Protein AF-A0A441TYH3-F1 (afdb_monomer_lite)

Secondary structure (DSSP, 8-state):
-TTS--SGGGHHHHHHHTT-SSHHHHHTTS---HHHHHHHHHHIIIIIHHHHHHHHHT--

Radius of gyration: 15.76 Å; chains: 1; bounding box: 26×32×42 Å

Foldseek 3Di:
DVVPDDCVVCQQVVCVVVVHPDSVVVCVVDDDDPVNVVVVVVVCVVPVVVVVVVVVVPDD

Sequence (60 aa):
YRTGINPQDRLPFLATYLGHRDINSTLVYITVTQDLLHYANERFRAVGAPCLNLGQEARP

Structure (mmCIF, N/CA/C/O backbone):
data_AF-A0A441TYH3-F1
#
_entry.id   AF-A0A441TYH3-F1
#
loop_
_atom_site.group_PDB
_atom_site.id
_atom_site.type_symbol
_atom_site.label_atom_id
_atom_site.label_alt_id
_atom_site.label_comp_id
_atom_site.label_asym_id
_atom_site.label_entity_id
_atom_site.label_seq_id
_atom_site.pdbx_PDB_ins_code
_atom_site.Cartn_x
_atom_site.Cartn_y
_atom_site.Cartn_z
_atom_site.occupancy
_atom_site.B_iso_or_equiv
_atom_site.auth_seq_id
_atom_site.auth_comp_id
_atom_site.auth_asym_id
_atom_site.auth_atom_id
_atom_site.pdbx_PDB_model_num
ATOM 1 N N . TYR A 1 1 ? -10.857 3.529 -7.912 1.00 59.69 1 TYR A N 1
ATOM 2 C CA . TYR A 1 1 ? -11.384 4.409 -6.847 1.00 59.69 1 TYR A CA 1
ATOM 3 C C . TYR A 1 1 ? -12.669 5.112 -7.269 1.00 59.69 1 TYR A C 1
ATOM 5 O O . TYR A 1 1 ? -13.724 4.662 -6.858 1.00 59.69 1 TYR A O 1
ATOM 13 N N . ARG A 1 2 ? -12.632 6.145 -8.131 1.00 68.50 2 ARG A N 1
ATOM 14 C CA . ARG A 1 2 ? -13.847 6.891 -8.546 1.00 68.50 2 ARG A CA 1
ATOM 15 C C . ARG A 1 2 ? -14.816 6.096 -9.424 1.00 68.50 2 ARG A C 1
ATOM 17 O O . ARG A 1 2 ? -16.011 6.329 -9.385 1.00 68.50 2 ARG A O 1
ATOM 24 N N . THR A 1 3 ? -14.303 5.130 -10.173 1.00 83.50 3 THR A N 1
ATOM 25 C CA . THR A 1 3 ? -15.092 4.209 -11.002 1.00 83.50 3 THR A CA 1
ATOM 26 C C . THR A 1 3 ? -15.606 2.991 -10.222 1.00 83.50 3 THR A C 1
ATOM 28 O O . THR A 1 3 ? -15.983 1.998 -10.829 1.00 83.50 3 THR A O 1
ATOM 31 N N . GLY A 1 4 ? -15.543 3.005 -8.883 1.00 84.19 4 GLY A N 1
ATOM 32 C CA . GLY A 1 4 ? -15.951 1.880 -8.026 1.00 84.19 4 GLY A CA 1
ATOM 33 C C . GLY A 1 4 ? -14.986 0.690 -8.015 1.00 84.19 4 GLY A C 1
ATOM 34 O O . GLY A 1 4 ? -15.121 -0.210 -7.196 1.00 84.19 4 GLY A O 1
ATOM 35 N N . ILE A 1 5 ? -13.970 0.693 -8.880 1.00 83.69 5 ILE A N 1
ATOM 36 C CA . ILE A 1 5 ? -12.992 -0.395 -8.943 1.00 83.69 5 ILE A CA 1
ATOM 37 C C . ILE A 1 5 ? -12.115 -0.367 -7.693 1.00 83.69 5 ILE A C 1
ATOM 39 O O . ILE A 1 5 ? -11.501 0.672 -7.390 1.00 83.69 5 ILE A O 1
ATOM 43 N N . ASN A 1 6 ? -12.045 -1.515 -7.016 1.00 80.44 6 ASN A N 1
ATOM 44 C CA . ASN A 1 6 ? -11.193 -1.733 -5.861 1.00 80.44 6 ASN A CA 1
ATOM 45 C C . ASN A 1 6 ? -9.719 -1.548 -6.273 1.00 80.44 6 ASN A C 1
ATOM 47 O O . ASN A 1 6 ? -9.215 -2.277 -7.129 1.00 80.44 6 ASN A O 1
ATOM 51 N N . PRO A 1 7 ? -9.016 -0.545 -5.722 1.00 76.44 7 PRO A N 1
ATOM 52 C CA . PRO A 1 7 ? -7.624 -0.291 -6.077 1.00 76.44 7 PRO A CA 1
ATOM 53 C C . PRO A 1 7 ? -6.691 -1.432 -5.656 1.00 76.44 7 PRO A C 1
ATOM 55 O O . PRO A 1 7 ? -5.672 -1.617 -6.314 1.00 76.44 7 PRO A O 1
ATOM 58 N N . GLN A 1 8 ? -7.038 -2.198 -4.612 1.00 80.38 8 GLN A N 1
ATOM 59 C CA . GLN A 1 8 ? -6.199 -3.293 -4.113 1.00 80.38 8 GLN A CA 1
ATOM 60 C C . GLN A 1 8 ? -5.953 -4.348 -5.191 1.00 80.38 8 GLN A C 1
ATOM 62 O O . GLN A 1 8 ? -4.819 -4.776 -5.386 1.00 80.38 8 GLN A O 1
ATOM 67 N N . ASP A 1 9 ? -6.982 -4.671 -5.973 1.00 84.31 9 ASP A N 1
ATOM 68 C CA . ASP A 1 9 ? -6.905 -5.672 -7.043 1.00 84.31 9 ASP A CA 1
ATOM 69 C C . ASP A 1 9 ? -5.956 -5.244 -8.176 1.00 84.31 9 ASP A C 1
ATOM 71 O O . ASP A 1 9 ? -5.519 -6.060 -8.985 1.00 84.31 9 ASP A O 1
ATOM 75 N N . ARG A 1 10 ? -5.618 -3.949 -8.244 1.00 82.44 10 ARG A N 1
ATOM 76 C CA . ARG A 1 10 ? -4.716 -3.385 -9.254 1.00 82.44 10 ARG A CA 1
ATOM 77 C C . ARG A 1 10 ? -3.278 -3.223 -8.775 1.00 82.44 10 ARG A C 1
ATOM 79 O O . ARG A 1 10 ? -2.392 -3.056 -9.611 1.00 82.44 10 ARG A O 1
ATOM 86 N N . LEU A 1 11 ? -3.027 -3.2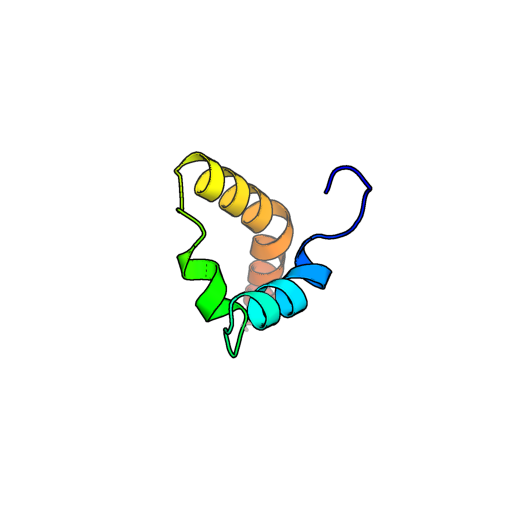73 -7.468 1.00 82.38 11 LEU A N 1
ATOM 87 C CA . LEU A 1 11 ? -1.685 -3.065 -6.924 1.00 82.38 11 LEU A CA 1
ATOM 88 C C . LEU A 1 11 ? -0.651 -4.104 -7.389 1.00 82.38 11 LEU A C 1
ATOM 90 O O . LEU A 1 11 ? 0.477 -3.689 -7.651 1.00 82.38 11 LEU A O 1
ATOM 94 N N . PRO A 1 12 ? -0.986 -5.396 -7.585 1.00 83.81 12 PRO A N 1
ATOM 95 C CA . PRO A 1 12 ? -0.035 -6.350 -8.154 1.00 83.81 12 PRO A CA 1
ATOM 96 C C . PRO A 1 12 ? 0.448 -5.949 -9.556 1.00 83.81 12 PRO A C 1
ATOM 98 O O . PRO A 1 12 ? 1.643 -5.995 -9.832 1.00 83.81 12 PRO A O 1
ATOM 101 N N . PHE A 1 13 ? -0.456 -5.470 -10.419 1.00 84.44 13 PHE A N 1
ATOM 102 C CA . PHE A 1 13 ? -0.097 -4.999 -11.762 1.00 84.44 13 PHE A CA 1
ATOM 103 C C . PHE A 1 13 ? 0.790 -3.755 -11.714 1.00 84.44 13 PHE A C 1
ATOM 105 O O . PHE A 1 13 ? 1.740 -3.642 -12.487 1.00 84.44 13 PHE A O 1
ATOM 112 N N . LEU A 1 14 ? 0.496 -2.832 -10.794 1.00 81.19 14 LEU A N 1
ATOM 113 C CA . LEU A 1 14 ? 1.325 -1.650 -10.577 1.00 81.19 14 LEU A CA 1
ATOM 114 C C . LEU A 1 14 ? 2.736 -2.036 -10.110 1.00 81.19 14 LEU A C 1
ATOM 116 O O . LEU A 1 14 ? 3.706 -1.478 -10.611 1.00 81.19 14 LEU A O 1
ATOM 120 N N . ALA A 1 15 ? 2.856 -3.011 -9.205 1.00 81.69 15 ALA A N 1
ATOM 121 C CA . ALA A 1 15 ? 4.147 -3.511 -8.745 1.00 81.69 15 ALA A CA 1
ATOM 122 C C . ALA A 1 15 ? 4.975 -4.076 -9.908 1.00 81.69 15 ALA A C 1
ATOM 124 O O . ALA A 1 15 ? 6.118 -3.668 -10.096 1.00 81.69 15 ALA A O 1
ATOM 125 N N . THR A 1 16 ? 4.378 -4.929 -10.748 1.00 82.44 16 THR A N 1
ATOM 126 C CA . THR A 1 16 ? 5.043 -5.451 -11.952 1.00 82.44 16 THR A CA 1
ATOM 127 C C . THR A 1 16 ? 5.456 -4.334 -12.911 1.00 82.44 16 THR A C 1
ATOM 129 O O . THR A 1 16 ? 6.578 -4.351 -13.411 1.00 82.44 16 THR A O 1
ATOM 132 N N . TYR A 1 17 ? 4.587 -3.345 -13.144 1.00 83.69 17 TYR A N 1
ATOM 133 C CA . TYR A 1 17 ? 4.890 -2.202 -14.011 1.00 83.69 17 TYR A CA 1
ATOM 134 C C . TYR A 1 17 ? 6.087 -1.381 -13.510 1.00 83.69 17 TYR A C 1
ATOM 136 O O . TYR A 1 17 ? 6.902 -0.929 -14.308 1.00 83.69 17 TYR A O 1
ATOM 144 N N . LEU A 1 18 ? 6.228 -1.224 -12.193 1.00 81.75 18 LEU A N 1
ATOM 145 C CA . LEU A 1 18 ? 7.357 -0.529 -11.567 1.00 81.75 18 LEU A CA 1
ATOM 146 C C . LEU A 1 18 ? 8.637 -1.384 -11.493 1.00 81.75 18 LEU A C 1
ATOM 148 O O . LEU A 1 18 ? 9.659 -0.907 -11.010 1.00 81.75 18 LEU A O 1
ATOM 152 N N . GLY A 1 19 ? 8.604 -2.634 -11.965 1.00 82.38 19 GLY A N 1
ATOM 153 C CA . GLY A 1 19 ? 9.733 -3.564 -11.887 1.00 82.38 19 GLY A CA 1
ATOM 154 C C . GLY A 1 19 ? 9.904 -4.221 -10.515 1.00 82.38 19 GLY A C 1
ATOM 155 O O . GLY A 1 19 ? 10.940 -4.824 -10.242 1.00 82.38 19 GLY A O 1
ATOM 156 N N . HIS A 1 20 ? 8.901 -4.129 -9.642 1.00 85.75 20 HIS A N 1
ATOM 157 C CA . HIS A 1 20 ? 8.924 -4.764 -8.333 1.00 85.75 20 HIS A CA 1
ATOM 158 C C . HIS A 1 20 ? 8.462 -6.219 -8.391 1.00 85.75 20 HIS A C 1
ATOM 160 O O . HIS A 1 20 ? 7.506 -6.576 -9.082 1.00 85.75 20 HIS A O 1
ATOM 166 N N . ARG A 1 21 ? 9.120 -7.060 -7.588 1.00 77.25 21 ARG A N 1
ATOM 167 C CA . ARG A 1 21 ? 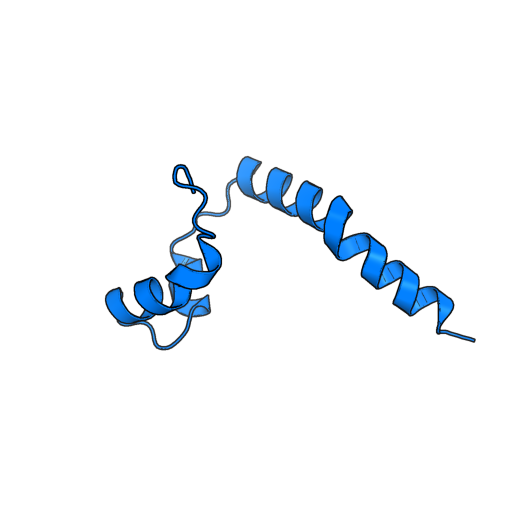8.785 -8.482 -7.437 1.00 77.25 21 ARG A CA 1
ATOM 168 C C . ARG A 1 21 ? 7.496 -8.701 -6.646 1.00 77.25 21 ARG A C 1
ATOM 170 O O . ARG A 1 21 ? 6.822 -9.710 -6.833 1.00 77.25 21 ARG A O 1
ATOM 177 N N . ASP A 1 22 ? 7.179 -7.773 -5.753 1.00 76.00 22 ASP A N 1
ATOM 178 C CA . ASP A 1 22 ? 6.056 -7.861 -4.835 1.00 76.00 22 ASP A CA 1
ATOM 179 C C . ASP A 1 22 ? 5.505 -6.471 -4.476 1.00 76.00 22 ASP A C 1
ATOM 181 O O . ASP A 1 22 ? 6.144 -5.433 -4.668 1.00 76.00 22 ASP A O 1
ATOM 185 N N . ILE A 1 23 ? 4.291 -6.457 -3.931 1.00 72.06 23 ILE A N 1
ATOM 186 C CA . ILE A 1 23 ? 3.585 -5.231 -3.560 1.00 72.06 23 ILE A CA 1
ATOM 187 C C . ILE A 1 23 ? 4.305 -4.416 -2.478 1.00 72.06 23 ILE A C 1
ATOM 189 O O . ILE A 1 23 ? 4.229 -3.190 -2.515 1.00 72.06 23 ILE A O 1
ATOM 193 N N . ASN A 1 24 ? 5.039 -5.044 -1.550 1.00 77.38 24 ASN A N 1
ATOM 194 C CA . ASN A 1 24 ? 5.687 -4.328 -0.445 1.00 77.38 24 ASN A CA 1
ATOM 195 C C . ASN A 1 24 ? 6.801 -3.418 -0.956 1.00 77.38 24 ASN A C 1
ATOM 197 O O . ASN A 1 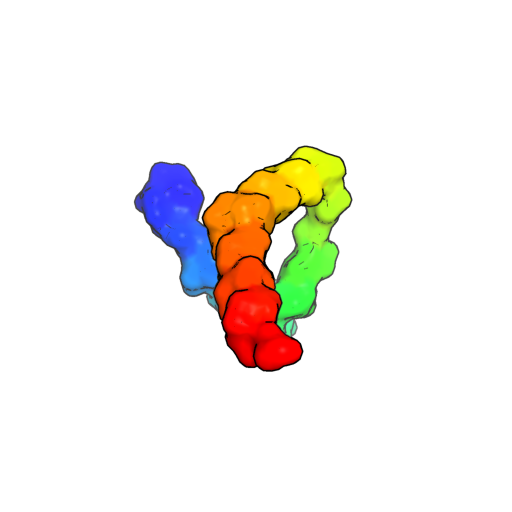24 ? 6.961 -2.305 -0.463 1.00 77.38 24 ASN A O 1
ATOM 201 N N . SER A 1 25 ? 7.483 -3.836 -2.022 1.00 70.06 25 SER A N 1
ATOM 202 C CA . SER A 1 25 ? 8.462 -3.008 -2.729 1.00 70.06 25 SER A CA 1
ATOM 203 C C . SER A 1 25 ? 7.823 -1.760 -3.376 1.00 70.06 25 SER A C 1
ATOM 205 O O . SER A 1 25 ? 8.496 -0.759 -3.596 1.00 70.06 25 SER A O 1
ATOM 207 N N . THR A 1 26 ? 6.503 -1.766 -3.612 1.00 68.62 26 THR A N 1
ATOM 208 C CA . THR A 1 26 ? 5.731 -0.603 -4.102 1.00 68.62 26 THR A CA 1
ATOM 209 C C . THR A 1 26 ? 5.239 0.299 -2.971 1.00 68.62 26 THR A C 1
ATOM 211 O O . THR A 1 26 ? 5.082 1.502 -3.173 1.00 68.62 26 THR A O 1
ATOM 214 N N . LEU A 1 27 ? 5.024 -0.246 -1.769 1.00 70.75 27 LEU A N 1
ATOM 215 C CA . LEU A 1 27 ? 4.562 0.525 -0.608 1.00 70.75 27 LEU A CA 1
ATOM 216 C C . LEU A 1 27 ? 5.567 1.604 -0.180 1.00 70.75 27 LEU A C 1
ATOM 218 O O . LEU A 1 27 ? 5.153 2.614 0.378 1.00 70.75 27 LEU A O 1
ATOM 222 N N . VAL A 1 28 ? 6.854 1.443 -0.513 1.00 66.88 2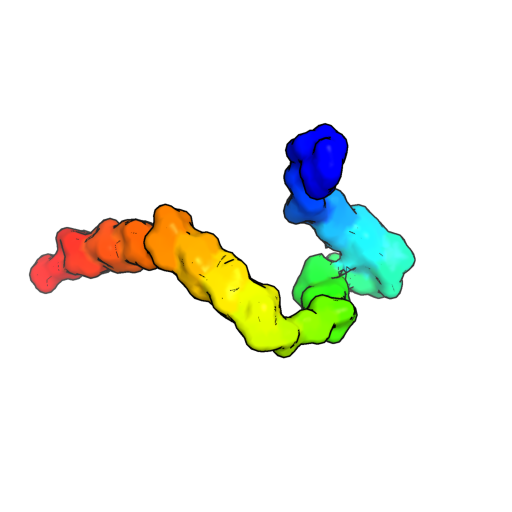8 VAL A N 1
ATOM 223 C CA . VAL A 1 28 ? 7.907 2.453 -0.287 1.00 66.88 28 VAL A CA 1
ATOM 224 C C . VAL A 1 28 ? 7.592 3.790 -0.977 1.00 66.88 28 VAL A C 1
ATOM 226 O O . VAL A 1 28 ? 7.996 4.843 -0.494 1.00 66.88 28 VAL A O 1
ATOM 229 N N . TYR A 1 29 ? 6.820 3.775 -2.068 1.00 66.19 29 TYR A N 1
ATOM 230 C CA . TYR A 1 29 ? 6.419 4.989 -2.789 1.00 66.19 29 TYR A CA 1
ATOM 231 C C . TYR A 1 29 ? 5.220 5.706 -2.164 1.00 66.19 29 TYR A C 1
ATOM 233 O O . TYR A 1 29 ? 4.851 6.795 -2.605 1.00 66.19 29 TYR A O 1
ATOM 241 N N . ILE A 1 30 ? 4.597 5.117 -1.144 1.00 72.69 30 ILE A N 1
ATOM 242 C CA . ILE A 1 30 ? 3.504 5.748 -0.418 1.00 72.69 30 ILE A CA 1
ATOM 243 C C . ILE A 1 30 ? 4.112 6.507 0.757 1.00 72.69 30 ILE A C 1
ATOM 245 O O . ILE A 1 30 ? 4.477 5.927 1.778 1.00 72.69 30 ILE A O 1
ATOM 249 N N . THR A 1 31 ? 4.204 7.830 0.631 1.00 79.94 31 THR A N 1
ATOM 250 C CA . THR A 1 31 ? 4.522 8.681 1.779 1.00 79.94 31 THR A CA 1
ATOM 251 C C . THR A 1 31 ? 3.409 8.552 2.817 1.00 79.94 31 THR A C 1
ATOM 253 O O . THR A 1 31 ? 2.261 8.918 2.560 1.00 79.94 31 THR A O 1
ATOM 256 N N . VAL A 1 32 ? 3.744 8.036 4.000 1.00 80.44 32 VAL A N 1
ATOM 257 C CA . VAL A 1 32 ? 2.797 7.922 5.114 1.00 80.44 32 VAL A CA 1
ATOM 258 C C . VAL A 1 32 ? 2.614 9.296 5.751 1.00 80.44 32 VAL A C 1
ATOM 260 O O . VAL A 1 32 ? 3.389 9.714 6.608 1.00 80.44 32 VAL A O 1
ATOM 263 N N . THR A 1 33 ? 1.594 10.022 5.304 1.00 88.06 33 THR A N 1
ATOM 264 C CA . THR A 1 33 ? 1.189 11.291 5.917 1.00 88.06 33 THR A CA 1
ATOM 265 C C . THR A 1 33 ? 0.342 11.050 7.168 1.00 88.06 33 THR A C 1
ATOM 267 O O . THR A 1 33 ? -0.206 9.962 7.368 1.00 88.06 33 THR A O 1
ATOM 270 N N . GLN A 1 34 ? 0.197 12.077 8.013 1.00 88.12 34 GLN A N 1
ATOM 271 C CA . GLN A 1 34 ? -0.669 12.009 9.197 1.00 88.12 34 GLN A CA 1
ATOM 272 C C . GLN A 1 34 ? -2.126 11.695 8.830 1.00 88.12 34 GLN A C 1
ATOM 274 O O . GLN A 1 34 ? -2.750 10.863 9.486 1.00 88.12 34 GLN A O 1
ATOM 279 N N . ASP A 1 35 ? -2.642 12.280 7.746 1.00 88.44 35 ASP A N 1
ATOM 280 C CA . ASP A 1 35 ? -3.989 11.983 7.253 1.00 88.44 35 ASP A CA 1
ATOM 281 C C . ASP A 1 35 ? -4.135 10.515 6.847 1.00 88.44 35 ASP A C 1
ATOM 283 O O . ASP A 1 35 ? -5.114 9.861 7.204 1.00 88.44 35 ASP A O 1
ATOM 287 N N . LEU A 1 36 ? -3.144 9.959 6.139 1.00 87.31 36 LEU A N 1
ATOM 288 C CA . LEU A 1 36 ? -3.183 8.559 5.721 1.00 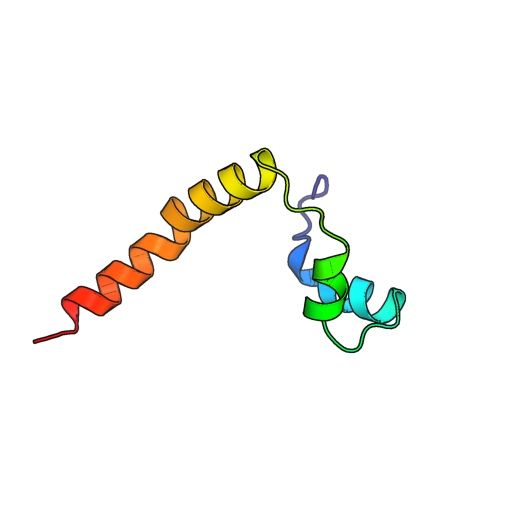87.31 36 LEU A CA 1
ATOM 289 C C . LEU A 1 36 ? -3.178 7.616 6.930 1.00 8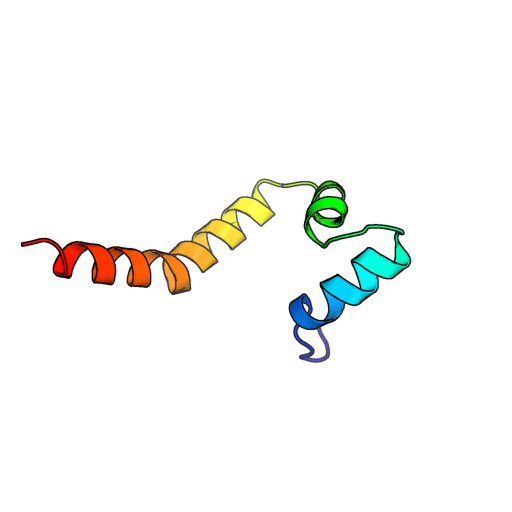7.31 36 LEU A C 1
ATOM 291 O O . LEU A 1 36 ? -3.919 6.632 6.944 1.00 87.31 36 LEU A O 1
ATOM 295 N N . LEU A 1 37 ? -2.393 7.943 7.960 1.00 89.12 37 LEU A N 1
ATOM 296 C CA . LEU A 1 37 ? -2.382 7.209 9.223 1.00 89.12 37 LEU A CA 1
ATOM 297 C C . LEU A 1 37 ? -3.741 7.294 9.934 1.00 89.12 37 LEU A C 1
ATOM 299 O O . LEU A 1 37 ? -4.234 6.288 10.440 1.00 89.12 37 LEU A O 1
ATOM 303 N N . HIS A 1 38 ? -4.367 8.474 9.947 1.00 91.69 38 HIS A N 1
ATOM 304 C CA . HIS A 1 38 ? -5.689 8.667 10.535 1.00 91.69 38 HIS A CA 1
ATOM 305 C C . HIS A 1 38 ? -6.741 7.789 9.840 1.00 91.69 38 HIS A C 1
ATOM 307 O O . HIS A 1 38 ? -7.422 7.008 10.503 1.00 91.69 38 HIS A O 1
ATOM 313 N N . TYR A 1 39 ? -6.806 7.814 8.505 1.00 90.19 39 TYR A N 1
ATOM 314 C CA . TYR A 1 39 ? -7.715 6.946 7.747 1.00 90.19 39 TYR A CA 1
ATOM 315 C C . TYR A 1 39 ? -7.427 5.453 7.948 1.00 90.19 39 TYR A C 1
ATOM 317 O O . TYR A 1 39 ? -8.358 4.645 8.007 1.00 90.19 39 TYR A O 1
ATOM 325 N N . ALA A 1 40 ? -6.151 5.069 8.053 1.00 87.81 40 ALA A N 1
ATOM 326 C CA . ALA A 1 40 ? -5.764 3.691 8.336 1.00 87.81 40 ALA A CA 1
ATOM 327 C C . ALA A 1 40 ? -6.247 3.244 9.724 1.00 87.81 40 ALA A C 1
ATOM 329 O O . ALA A 1 40 ? -6.796 2.149 9.845 1.00 87.81 40 ALA A O 1
ATOM 330 N N . ASN A 1 41 ? -6.116 4.101 10.740 1.00 90.00 41 ASN A N 1
ATOM 331 C CA . ASN A 1 41 ? -6.629 3.844 12.085 1.00 90.00 41 ASN A CA 1
ATOM 332 C C . ASN A 1 41 ? -8.150 3.690 12.101 1.00 90.00 41 ASN A C 1
ATOM 334 O O . ASN A 1 41 ? -8.648 2.742 12.705 1.00 90.00 41 ASN A O 1
ATOM 338 N N . GLU A 1 42 ? -8.887 4.565 11.418 1.00 94.44 42 GLU A N 1
ATOM 339 C CA . GLU A 1 42 ? -10.349 4.465 11.327 1.00 94.44 42 GLU A CA 1
ATOM 340 C C . GLU A 1 42 ? -10.778 3.147 10.674 1.00 94.44 42 GLU A C 1
ATOM 342 O O . GLU A 1 42 ? -11.616 2.416 11.208 1.00 94.44 42 GLU A O 1
ATOM 347 N N . ARG A 1 43 ? -10.130 2.768 9.562 1.00 89.50 43 ARG A N 1
ATOM 348 C CA . ARG A 1 43 ? -10.357 1.455 8.946 1.00 89.50 43 ARG A CA 1
ATOM 349 C C . ARG A 1 43 ? -10.025 0.322 9.901 1.00 89.50 43 ARG A C 1
ATOM 351 O O . ARG A 1 43 ? -10.824 -0.597 10.036 1.00 89.50 43 ARG A O 1
ATOM 358 N N . PHE A 1 44 ? -8.877 0.373 10.566 1.00 90.12 44 PHE A N 1
ATOM 359 C CA . PHE A 1 44 ? -8.489 -0.661 11.513 1.00 90.12 44 PHE A CA 1
ATOM 360 C C . PHE A 1 44 ? -9.523 -0.802 12.631 1.00 90.12 44 PHE A C 1
ATOM 362 O O . PHE A 1 44 ? -9.940 -1.915 12.913 1.00 90.12 44 PHE A O 1
ATOM 369 N N . ARG A 1 45 ? -10.021 0.292 13.212 1.00 92.12 45 ARG A N 1
ATOM 370 C CA . ARG A 1 45 ? -11.086 0.237 14.226 1.00 92.12 45 ARG A CA 1
ATOM 371 C C . ARG A 1 45 ? -12.366 -0.408 13.697 1.00 92.12 45 ARG A C 1
ATOM 373 O O . ARG A 1 45 ? -12.975 -1.192 14.415 1.00 92.12 45 ARG A O 1
ATOM 380 N N . ALA A 1 46 ? -12.748 -0.112 12.457 1.00 90.38 46 ALA A N 1
ATOM 381 C CA . ALA A 1 46 ? -13.973 -0.635 11.860 1.00 90.38 46 ALA A CA 1
ATOM 382 C C . ALA A 1 46 ? -13.877 -2.116 11.450 1.00 90.38 46 ALA A C 1
ATOM 384 O O . ALA A 1 46 ? -14.841 -2.855 11.628 1.00 90.38 46 ALA A O 1
ATOM 385 N N . VAL A 1 47 ? -12.743 -2.553 10.887 1.00 88.94 47 VAL A N 1
ATOM 386 C CA . VAL A 1 47 ? -12.612 -3.901 10.297 1.00 88.94 47 VAL A CA 1
ATOM 387 C C . VAL A 1 47 ? -11.596 -4.812 10.989 1.00 88.94 47 VAL A C 1
ATOM 389 O O . VAL A 1 47 ? -11.764 -6.025 10.961 1.00 88.94 47 VAL A O 1
ATOM 392 N N . GLY A 1 48 ? -10.550 -4.255 11.601 1.00 86.56 48 GLY A N 1
ATOM 393 C CA . GLY A 1 48 ? -9.430 -4.997 12.196 1.00 86.56 48 GLY A CA 1
ATOM 394 C C . GLY A 1 48 ? -9.514 -5.177 13.717 1.00 86.56 48 GLY A C 1
ATOM 395 O O . GLY A 1 48 ? -9.177 -6.230 14.242 1.00 86.56 48 GLY A O 1
ATOM 396 N N . ALA A 1 49 ? -9.996 -4.182 14.457 1.00 90.81 49 ALA A N 1
ATOM 397 C CA . ALA A 1 49 ? -10.172 -4.292 15.902 1.00 90.81 49 ALA A CA 1
ATOM 398 C C . ALA A 1 49 ? -11.200 -5.377 16.297 1.00 90.81 49 ALA A C 1
ATOM 400 O O . ALA A 1 49 ? -10.924 -6.119 17.241 1.00 90.81 49 ALA A O 1
ATOM 401 N N . PRO A 1 50 ? -12.332 -5.564 15.579 1.00 89.62 50 PRO A N 1
ATOM 402 C CA . PRO A 1 50 ? -13.286 -6.621 15.915 1.00 89.62 50 PRO A CA 1
ATOM 403 C C . PRO A 1 50 ? -12.705 -8.040 15.824 1.00 89.62 50 PRO A C 1
ATOM 405 O O . PRO A 1 50 ? -13.049 -8.887 16.645 1.00 89.62 50 PRO A O 1
ATOM 408 N N . CYS A 1 51 ? -11.798 -8.319 14.879 1.00 85.69 51 CYS A N 1
ATOM 409 C CA . CYS A 1 51 ? -11.195 -9.650 14.762 1.00 85.69 51 CYS A CA 1
ATOM 410 C C . CYS A 1 51 ? -10.132 -9.943 15.833 1.00 85.69 51 CYS A C 1
ATOM 412 O O . CYS A 1 51 ? -9.850 -11.111 16.093 1.00 85.69 51 CYS A O 1
ATOM 414 N N . LEU A 1 52 ? -9.609 -8.922 16.520 1.00 83.62 52 LEU A N 1
ATOM 415 C CA . LEU A 1 52 ? -8.773 -9.116 17.710 1.00 83.62 52 LEU A CA 1
ATOM 416 C C . LEU A 1 52 ? -9.596 -9.526 18.938 1.00 83.62 52 LEU A C 1
ATOM 418 O O . LEU A 1 52 ? -9.152 -10.374 19.710 1.00 83.62 52 LEU A O 1
ATOM 422 N N . ASN A 1 53 ? -10.811 -8.988 19.084 1.00 75.12 53 ASN A N 1
ATOM 423 C CA . ASN A 1 53 ? -11.706 -9.342 20.190 1.00 75.12 53 ASN A CA 1
ATOM 424 C C . ASN A 1 53 ? -12.160 -10.810 20.112 1.00 75.12 53 ASN A C 1
ATOM 426 O O . ASN A 1 53 ? -12.140 -11.509 21.121 1.00 75.12 53 ASN A O 1
ATOM 430 N N . LEU A 1 54 ? -12.435 -11.309 18.901 1.00 64.69 54 LEU A N 1
ATOM 431 C CA . LEU A 1 54 ? -12.711 -12.731 18.641 1.00 64.69 54 LEU A CA 1
ATOM 432 C C . LEU A 1 54 ? -11.557 -13.658 19.069 1.00 64.69 54 LEU A C 1
ATOM 434 O O . LEU A 1 54 ? -11.786 -14.786 19.494 1.00 64.69 54 LEU A O 1
ATOM 438 N N . GLY A 1 55 ? -10.310 -13.187 18.981 1.00 60.03 55 GLY A N 1
ATOM 439 C CA . GLY A 1 55 ? -9.138 -13.924 19.461 1.00 60.03 55 GLY A CA 1
ATOM 440 C C . GLY A 1 55 ? -8.959 -13.890 20.985 1.00 60.03 55 GLY A C 1
ATOM 441 O O . GLY A 1 55 ? -8.279 -14.758 21.532 1.00 60.03 55 GLY A O 1
ATOM 442 N N . GLN A 1 56 ? -9.558 -12.915 21.677 1.00 57.56 56 GLN A N 1
ATOM 443 C CA . GLN A 1 56 ? -9.521 -12.802 23.140 1.00 57.56 56 GLN A CA 1
ATOM 444 C C . GLN A 1 56 ? -10.600 -13.646 23.826 1.00 57.56 56 GLN A C 1
ATOM 446 O O . GLN A 1 56 ? -10.325 -14.196 24.887 1.00 57.56 56 GLN A O 1
ATOM 451 N N . GLU A 1 57 ? -11.776 -13.816 23.216 1.00 55.28 57 GLU A N 1
ATOM 452 C CA . GLU A 1 57 ? -12.826 -14.724 23.718 1.00 55.28 57 GLU A CA 1
ATOM 453 C C . GLU A 1 57 ? -12.454 -16.213 23.572 1.00 55.28 57 GLU A C 1
ATOM 455 O O . GLU A 1 57 ? -13.022 -17.067 24.245 1.00 55.28 57 GLU A O 1
ATOM 460 N N . ALA A 1 58 ? -11.471 -16.534 22.725 1.00 57.59 58 ALA A N 1
ATOM 461 C CA . ALA A 1 58 ? -10.968 -17.892 22.513 1.00 57.59 58 ALA A CA 1
ATOM 462 C C . ALA A 1 58 ? -9.828 -18.302 23.472 1.00 57.59 58 ALA A C 1
ATOM 464 O O . ALA A 1 58 ? -9.247 -19.378 23.303 1.00 57.59 58 ALA A O 1
ATOM 465 N N . ARG A 1 59 ? -9.466 -17.464 24.455 1.00 52.31 59 ARG A N 1
ATOM 466 C CA . ARG A 1 59 ? -8.447 -17.786 25.467 1.00 52.31 59 ARG A CA 1
ATOM 467 C C . ARG A 1 59 ? -9.146 -18.193 26.784 1.00 52.31 59 ARG A C 1
ATOM 469 O O . ARG A 1 59 ? -9.911 -17.373 27.285 1.00 52.31 59 ARG A O 1
ATOM 476 N N . PRO A 1 60 ? -8.930 -19.425 27.296 1.00 54.94 60 PRO A N 1
ATOM 477 C CA . PRO A 1 60 ? -9.623 -19.955 28.477 1.00 54.94 60 PRO A CA 1
ATOM 478 C C . PRO A 1 60 ? -9.226 -19.255 29.780 1.00 54.94 60 PRO A C 1
ATOM 480 O O . PRO A 1 60 ? -8.119 -18.666 29.826 1.00 54.94 60 PRO A O 1
#

pLDDT: mean 79.19, std 10.77, range [52.31, 94.44]